Protein AF-A0A4P6YUU3-F1 (afdb_monomer_lite)

Organism: NCBI:txid2506420

Structure (mmCIF, N/CA/C/O backbone):
data_AF-A0A4P6YUU3-F1
#
_entry.id   AF-A0A4P6YUU3-F1
#
loop_
_atom_site.group_PDB
_atom_site.id
_atom_site.type_symbol
_atom_site.label_atom_id
_atom_site.label_alt_id
_atom_site.label_comp_id
_atom_site.label_asym_id
_atom_site.label_entity_id
_atom_site.label_seq_id
_atom_site.pdbx_PDB_ins_code
_atom_site.Cartn_x
_atom_site.Cartn_y
_atom_site.Cartn_z
_atom_site.occupancy
_atom_site.B_iso_or_equiv
_atom_site.auth_seq_id
_atom_site.auth_comp_id
_atom_site.auth_asym_id
_atom_site.auth_atom_id
_atom_site.pdbx_PDB_model_num
ATOM 1 N N . MET A 1 1 ? 3.273 17.933 2.620 1.00 50.94 1 MET A N 1
ATOM 2 C CA . MET A 1 1 ? 2.311 16.827 2.823 1.00 50.94 1 MET A CA 1
ATOM 3 C C . MET A 1 1 ? 2.339 15.931 1.600 1.00 50.94 1 MET A C 1
ATOM 5 O O . MET A 1 1 ? 2.070 16.410 0.505 1.00 50.94 1 MET A O 1
ATOM 9 N N . THR A 1 2 ? 2.716 14.667 1.759 1.00 64.69 2 THR A N 1
ATOM 10 C CA . THR A 1 2 ? 2.735 13.701 0.655 1.00 64.69 2 THR A CA 1
ATOM 11 C C . THR A 1 2 ? 1.295 13.408 0.234 1.00 64.69 2 THR A C 1
ATOM 13 O O . THR A 1 2 ? 0.519 12.908 1.044 1.00 64.69 2 THR A O 1
ATOM 16 N N . LYS A 1 3 ? 0.905 13.755 -1.000 1.00 85.56 3 LYS A N 1
ATOM 17 C CA . LYS A 1 3 ? -0.437 13.441 -1.514 1.00 85.56 3 LYS A CA 1
ATOM 18 C C . LYS A 1 3 ? -0.545 11.929 -1.716 1.00 85.56 3 LYS A C 1
ATOM 20 O O . LYS A 1 3 ? 0.109 11.381 -2.602 1.00 85.56 3 LYS A O 1
ATOM 25 N N . LEU A 1 4 ? -1.338 11.270 -0.876 1.00 92.81 4 LEU A N 1
ATOM 26 C CA . LEU A 1 4 ? -1.647 9.849 -1.002 1.00 92.81 4 LEU A CA 1
ATOM 27 C C . LEU A 1 4 ? -2.883 9.670 -1.874 1.00 92.81 4 LEU A C 1
ATOM 29 O O . LEU A 1 4 ? -3.860 10.402 -1.725 1.00 92.81 4 LEU A O 1
ATOM 33 N N . ARG A 1 5 ? -2.841 8.675 -2.756 1.00 94.94 5 ARG A N 1
ATOM 34 C CA . ARG A 1 5 ? -4.022 8.161 -3.443 1.00 94.94 5 ARG A CA 1
ATOM 35 C C . ARG A 1 5 ? -4.437 6.843 -2.827 1.00 94.94 5 ARG A C 1
ATOM 37 O O . ARG A 1 5 ? -3.592 6.053 -2.410 1.00 94.94 5 ARG A O 1
ATOM 44 N N . THR A 1 6 ? -5.737 6.618 -2.767 1.00 95.38 6 THR A N 1
ATOM 45 C CA . THR A 1 6 ? -6.300 5.361 -2.288 1.00 95.38 6 THR A CA 1
ATOM 46 C C . THR A 1 6 ? -5.933 4.232 -3.240 1.00 95.38 6 THR A C 1
ATOM 48 O O . THR A 1 6 ? -6.028 4.397 -4.455 1.00 95.38 6 THR A O 1
ATOM 51 N N . ILE A 1 7 ? -5.511 3.095 -2.693 1.00 95.94 7 ILE A N 1
ATOM 52 C CA . ILE A 1 7 ? -5.226 1.907 -3.501 1.00 95.94 7 ILE A CA 1
ATOM 53 C C . ILE A 1 7 ? -6.564 1.217 -3.826 1.00 95.94 7 ILE A C 1
ATOM 55 O O . ILE A 1 7 ? -7.307 0.925 -2.885 1.00 95.94 7 ILE A O 1
ATOM 59 N N . PRO A 1 8 ? -6.878 0.929 -5.104 1.00 94.62 8 PRO A N 1
ATOM 60 C CA . PRO A 1 8 ? -8.125 0.259 -5.474 1.00 94.62 8 PRO A CA 1
ATOM 61 C C . PRO A 1 8 ? -8.308 -1.100 -4.780 1.00 94.62 8 PRO A C 1
ATOM 63 O O . PRO A 1 8 ? -7.389 -1.923 -4.769 1.00 94.62 8 PRO A O 1
ATOM 66 N N . GLY A 1 9 ? -9.488 -1.343 -4.204 1.00 93.31 9 GLY A N 1
ATOM 67 C CA . GLY A 1 9 ? -9.813 -2.552 -3.430 1.00 93.31 9 GLY A CA 1
ATOM 68 C C . GLY A 1 9 ? -9.306 -2.540 -1.981 1.00 93.31 9 GLY A C 1
ATOM 69 O O . GLY A 1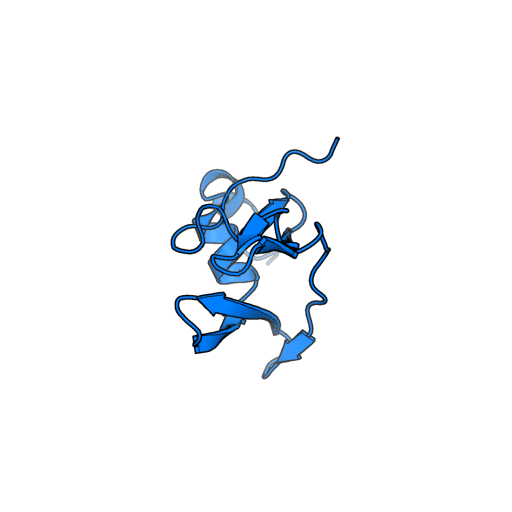 9 ? -9.374 -3.556 -1.284 1.00 93.31 9 GLY A O 1
ATOM 70 N N . PHE A 1 10 ? -8.767 -1.406 -1.535 1.00 94.25 10 PHE A N 1
ATOM 71 C CA . PHE A 1 10 ? -8.194 -1.177 -0.208 1.00 94.25 10 PHE A CA 1
ATOM 72 C C . PHE A 1 10 ? -8.638 0.168 0.387 1.00 94.25 10 PHE A C 1
ATOM 74 O O . PHE A 1 10 ? -7.943 0.760 1.227 1.00 94.25 10 PHE A O 1
ATOM 81 N N . GLU A 1 11 ? -9.795 0.656 -0.056 1.00 92.38 11 GLU A N 1
ATOM 82 C CA . GLU A 1 11 ? -10.345 1.955 0.288 1.00 92.38 11 GLU A CA 1
ATOM 83 C C . GLU A 1 11 ? -10.464 2.144 1.804 1.00 92.38 11 GLU A C 1
ATOM 85 O O . GLU A 1 11 ? -10.765 1.218 2.560 1.00 92.38 11 GLU A O 1
ATOM 90 N N . GLY A 1 12 ? -10.124 3.348 2.273 1.00 89.75 12 GLY A N 1
ATOM 91 C CA . GLY A 1 12 ? -10.129 3.691 3.699 1.00 89.75 12 GLY A CA 1
ATOM 92 C C . GLY A 1 12 ? -9.063 2.985 4.549 1.00 89.75 12 GLY A C 1
ATOM 93 O O . GLY A 1 12 ? -8.882 3.350 5.705 1.00 89.75 12 GLY A O 1
ATOM 94 N N . THR A 1 13 ? -8.318 2.018 3.998 1.00 92.69 13 THR A N 1
ATOM 95 C CA . THR A 1 13 ? -7.339 1.227 4.763 1.00 92.69 13 THR A CA 1
ATOM 96 C C . THR A 1 13 ? -5.900 1.508 4.340 1.00 92.69 13 THR A C 1
ATOM 98 O O . THR A 1 13 ? -5.010 1.605 5.192 1.00 92.69 13 THR A O 1
ATOM 101 N N . TYR A 1 14 ? -5.646 1.643 3.034 1.00 95.81 14 TYR A N 1
ATOM 102 C CA . TYR A 1 14 ? -4.304 1.882 2.505 1.00 95.81 14 TYR A CA 1
ATOM 103 C C . TYR A 1 14 ? -4.287 2.970 1.432 1.00 95.81 14 TYR A C 1
ATOM 105 O O . TYR A 1 14 ? -5.226 3.134 0.652 1.00 95.81 14 TYR A O 1
ATOM 113 N N . GLY A 1 15 ? -3.171 3.688 1.378 1.00 95.81 15 GLY A N 1
ATOM 114 C CA . GLY A 1 15 ? -2.867 4.663 0.341 1.00 95.81 15 GLY A CA 1
ATOM 115 C C . GLY A 1 15 ? -1.456 4.473 -0.198 1.00 95.81 15 GLY A C 1
ATOM 116 O O . GLY A 1 15 ? -0.609 3.852 0.442 1.00 95.81 15 GLY A O 1
ATOM 117 N N . MET A 1 16 ? -1.197 5.017 -1.378 1.00 95.69 16 MET A N 1
ATOM 118 C CA . MET A 1 16 ? 0.108 4.998 -2.025 1.00 95.69 16 MET A CA 1
ATOM 119 C C . MET A 1 16 ? 0.486 6.411 -2.467 1.00 95.69 16 MET A C 1
ATOM 121 O O . MET A 1 16 ? -0.377 7.198 -2.861 1.00 95.69 16 MET A O 1
ATOM 125 N N . ASN A 1 17 ? 1.771 6.751 -2.383 1.00 94.56 17 ASN A N 1
ATOM 126 C CA . ASN A 1 17 ? 2.287 8.004 -2.931 1.00 94.56 17 ASN A CA 1
ATOM 127 C C . ASN A 1 17 ? 2.829 7.819 -4.367 1.00 94.56 17 ASN A C 1
ATOM 129 O O . ASN A 1 17 ? 3.046 6.688 -4.803 1.00 94.56 17 ASN A O 1
ATOM 133 N N . PRO A 1 18 ? 3.114 8.911 -5.101 1.00 91.31 18 PRO A N 1
ATOM 134 C CA . PRO A 1 18 ? 3.693 8.825 -6.446 1.00 91.31 18 PRO A CA 1
ATOM 135 C C . PRO A 1 18 ? 5.093 8.188 -6.515 1.00 91.31 18 PRO A C 1
ATOM 137 O O . PRO A 1 18 ? 5.551 7.864 -7.604 1.00 91.31 18 PRO A O 1
ATOM 140 N N . ALA A 1 19 ? 5.775 7.996 -5.379 1.00 90.06 19 ALA A N 1
ATOM 141 C CA . ALA A 1 19 ? 7.050 7.278 -5.308 1.00 90.06 19 ALA A CA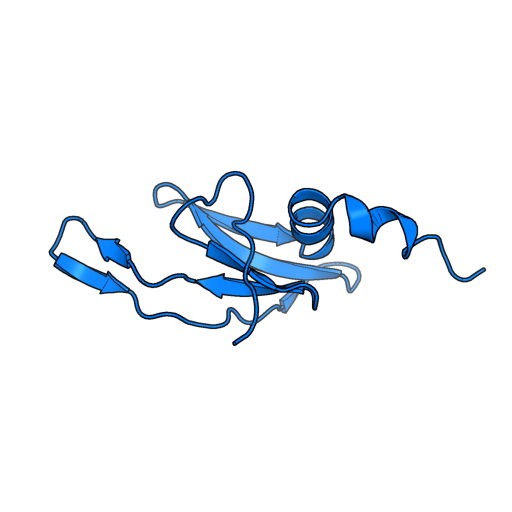 1
ATOM 142 C C . ALA A 1 19 ? 6.873 5.748 -5.193 1.00 90.06 19 ALA A C 1
ATOM 144 O O . ALA A 1 19 ? 7.857 5.013 -5.177 1.00 90.06 19 ALA A O 1
ATOM 145 N N . GLY A 1 20 ? 5.632 5.252 -5.108 1.00 90.50 20 GLY A N 1
ATOM 146 C CA . GLY A 1 20 ? 5.326 3.826 -4.973 1.00 90.50 20 GLY A CA 1
ATOM 147 C C . GLY A 1 20 ? 5.407 3.293 -3.542 1.00 90.50 20 GLY A C 1
ATOM 148 O O . GLY A 1 20 ? 5.298 2.083 -3.328 1.00 90.50 20 GLY A O 1
ATOM 149 N N . GLU A 1 21 ? 5.562 4.168 -2.549 1.00 93.50 21 GLU A N 1
ATOM 150 C CA . GLU A 1 21 ? 5.515 3.788 -1.141 1.00 93.50 21 GLU A CA 1
ATOM 151 C C . GLU A 1 21 ? 4.065 3.604 -0.694 1.00 93.50 21 GLU A C 1
ATOM 153 O O . GLU A 1 21 ? 3.186 4.415 -1.007 1.00 93.50 21 GLU A O 1
ATOM 158 N N . VAL A 1 22 ? 3.820 2.544 0.076 1.00 95.94 22 VAL A N 1
ATOM 159 C CA . VAL A 1 22 ? 2.488 2.197 0.574 1.00 95.94 22 VAL A CA 1
ATOM 160 C C . VAL A 1 22 ? 2.366 2.548 2.041 1.00 95.94 22 VAL A C 1
ATOM 162 O O . VAL A 1 22 ? 3.223 2.213 2.856 1.00 95.94 22 VAL A O 1
ATOM 165 N N . PHE A 1 23 ? 1.245 3.157 2.392 1.00 95.88 23 PHE A N 1
ATOM 166 C CA . PHE A 1 23 ? 0.923 3.592 3.733 1.00 95.88 23 PHE A CA 1
ATOM 167 C C . PHE A 1 23 ? -0.373 2.938 4.186 1.00 95.88 23 PHE A C 1
ATOM 169 O O . PHE A 1 23 ? -1.349 2.858 3.443 1.00 95.88 23 PHE A O 1
ATOM 176 N N . ARG A 1 24 ? -0.396 2.489 5.436 1.00 93.94 24 ARG A N 1
ATOM 177 C CA . ARG A 1 24 ? -1.637 2.256 6.166 1.00 93.94 24 ARG A CA 1
ATOM 178 C C . ARG A 1 24 ? -2.195 3.608 6.590 1.00 93.94 24 ARG A C 1
ATOM 180 O O . ARG A 1 24 ? -1.452 4.406 7.163 1.00 93.94 24 ARG A O 1
ATOM 187 N N . LEU A 1 25 ? -3.473 3.831 6.316 1.00 93.00 25 LEU A N 1
ATOM 188 C CA . LEU A 1 25 ? -4.196 5.022 6.745 1.00 93.00 25 LEU A CA 1
ATOM 189 C C . LEU A 1 25 ? -4.615 4.891 8.210 1.00 93.00 25 LEU A C 1
ATOM 191 O O . LEU A 1 25 ? -4.695 3.784 8.747 1.00 93.00 25 LEU A O 1
ATOM 195 N N . GLU A 1 26 ? -4.837 6.029 8.860 1.00 90.94 26 GLU A N 1
ATOM 196 C CA . GLU A 1 26 ? -5.398 6.017 10.204 1.00 90.94 26 GLU A CA 1
ATOM 197 C C . GLU A 1 26 ? -6.862 5.574 10.150 1.00 90.94 26 GLU A C 1
ATOM 199 O O . GLU A 1 26 ? -7.638 6.081 9.342 1.00 90.94 26 GLU A O 1
ATOM 204 N N . SER A 1 27 ? -7.227 4.595 10.974 1.00 86.38 27 SER A N 1
ATOM 205 C CA . SER A 1 27 ? -8.588 4.061 11.027 1.00 86.38 27 SER A CA 1
ATOM 206 C C . SER A 1 27 ? -8.916 3.596 12.440 1.00 86.38 27 SER A C 1
ATOM 208 O O . SER A 1 27 ? -8.041 3.085 13.139 1.00 86.38 27 SER A O 1
ATOM 210 N N . VAL A 1 28 ? -10.177 3.690 12.841 1.00 85.06 28 VAL A N 1
ATOM 211 C CA . VAL A 1 28 ? -10.670 3.084 14.085 1.00 85.06 28 VAL A CA 1
ATOM 212 C C . VAL A 1 28 ? -11.339 1.762 13.723 1.00 85.06 28 VAL A C 1
ATOM 214 O O . VAL A 1 28 ? -12.120 1.721 12.775 1.00 85.06 28 VAL A O 1
ATOM 217 N N . ASP A 1 29 ? -10.971 0.670 14.393 1.00 79.88 29 ASP A N 1
ATOM 218 C CA . ASP A 1 29 ? -11.663 -0.607 14.203 1.00 79.88 29 ASP A CA 1
ATOM 219 C C . ASP A 1 29 ? -12.992 -0.662 14.976 1.00 79.88 29 ASP A C 1
ATOM 221 O O . ASP A 1 29 ? -13.297 0.209 15.787 1.00 79.88 29 ASP A O 1
ATOM 225 N N . GLU A 1 30 ? -13.802 -1.689 14.717 1.00 79.69 30 GLU A N 1
ATOM 226 C CA . GLU A 1 30 ? -15.117 -1.873 15.356 1.00 79.69 30 GLU A CA 1
ATOM 227 C C . GLU A 1 30 ? -15.029 -2.017 16.886 1.00 79.69 30 GLU A C 1
ATOM 229 O O . GLU A 1 30 ? -16.004 -1.782 17.593 1.00 79.69 30 GLU A O 1
ATOM 234 N N . SER A 1 31 ? -13.852 -2.373 17.406 1.00 84.50 31 SER A N 1
ATOM 235 C CA . SER A 1 31 ? -13.560 -2.472 18.838 1.00 84.50 31 SER A CA 1
ATOM 236 C C . SER A 1 31 ? -13.027 -1.165 19.440 1.00 84.50 31 SER A C 1
ATOM 238 O O . SER A 1 31 ? -12.710 -1.128 20.626 1.00 84.50 31 SER A O 1
ATOM 240 N N . GLY A 1 32 ? -12.926 -0.091 18.651 1.00 86.00 32 GLY A N 1
ATOM 241 C CA . GLY A 1 32 ? -12.461 1.222 19.095 1.00 86.00 32 GLY A CA 1
ATOM 242 C C . GLY A 1 32 ? -10.938 1.387 19.118 1.00 86.00 32 GLY A C 1
ATOM 243 O O . GLY A 1 32 ? -10.443 2.413 19.587 1.00 86.00 32 GLY A O 1
ATOM 244 N N . HIS A 1 33 ? -10.161 0.427 18.609 1.00 84.56 33 HIS A N 1
ATOM 245 C CA . HIS A 1 33 ? -8.712 0.575 18.532 1.00 84.56 33 HIS A CA 1
ATOM 246 C C . HIS A 1 33 ? -8.303 1.445 17.345 1.00 84.56 33 HIS A C 1
ATOM 248 O O . HIS A 1 33 ? -8.633 1.183 16.184 1.00 84.56 33 HIS A O 1
ATOM 254 N N . VAL A 1 34 ? -7.477 2.448 17.638 1.00 87.31 34 VAL A N 1
ATOM 255 C CA . VAL A 1 34 ? -6.893 3.330 16.628 1.00 87.31 34 VAL A CA 1
ATOM 256 C C . VAL A 1 34 ? -5.710 2.638 15.957 1.00 87.31 34 VAL A C 1
ATOM 258 O O . VAL A 1 34 ? -4.654 2.404 16.553 1.00 87.31 34 VAL A O 1
ATOM 261 N N . ARG A 1 35 ? -5.854 2.346 14.668 1.00 84.94 35 ARG A N 1
ATOM 262 C CA . ARG A 1 35 ? -4.740 1.972 13.802 1.00 84.94 35 ARG A CA 1
ATOM 263 C C . ARG A 1 35 ? -4.056 3.238 13.336 1.00 84.94 35 ARG A C 1
ATOM 265 O O . ARG A 1 35 ? -4.635 4.001 12.581 1.00 84.94 35 ARG A O 1
ATOM 272 N N . LYS A 1 36 ? -2.809 3.429 13.753 1.00 88.12 36 LYS A N 1
ATOM 273 C CA . LYS A 1 36 ? -2.019 4.600 13.367 1.00 88.12 36 LYS A CA 1
ATOM 274 C C . LYS A 1 36 ? -1.589 4.542 11.905 1.00 88.12 36 LYS A C 1
ATOM 276 O O . LYS A 1 36 ? -1.294 3.465 11.370 1.00 88.12 36 LYS A O 1
ATOM 281 N N . PHE A 1 37 ? -1.453 5.728 11.321 1.00 91.94 37 PHE A N 1
ATOM 282 C CA . PHE A 1 37 ? -0.784 5.922 10.044 1.00 91.94 37 PHE A CA 1
ATOM 283 C C . PHE A 1 37 ? 0.627 5.316 10.064 1.00 91.94 37 PHE A C 1
ATOM 285 O O . PHE A 1 37 ? 1.393 5.534 11.007 1.00 91.94 37 PHE A O 1
ATOM 292 N N . LYS A 1 38 ? 0.985 4.531 9.042 1.00 93.25 38 LYS A N 1
ATOM 293 C CA . LYS A 1 38 ? 2.290 3.853 8.994 1.00 93.25 38 LYS A CA 1
ATOM 294 C C . LYS A 1 38 ? 2.729 3.539 7.569 1.00 93.25 38 LYS A C 1
ATOM 296 O O . LYS A 1 38 ? 1.984 2.901 6.833 1.00 93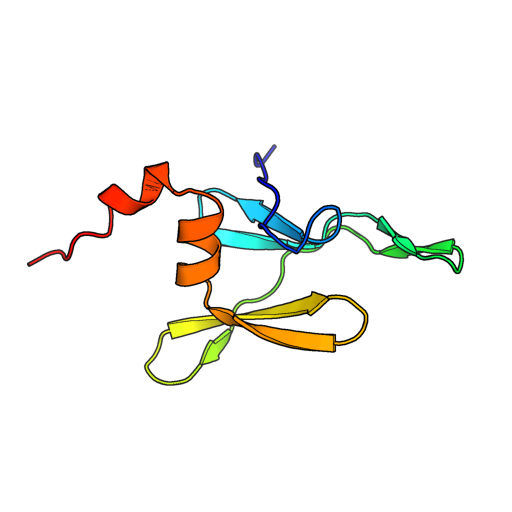.25 38 LYS A O 1
ATOM 301 N N . SER A 1 39 ? 3.974 3.874 7.227 1.00 93.62 39 SER A N 1
ATOM 302 C CA . SER A 1 39 ? 4.622 3.361 6.012 1.00 93.62 39 SER A CA 1
ATOM 303 C C . SER A 1 39 ? 4.873 1.854 6.125 1.00 93.62 39 SER A C 1
ATOM 305 O O . SER A 1 39 ? 5.369 1.355 7.144 1.00 93.62 39 SER A O 1
ATOM 307 N N . LEU A 1 40 ? 4.489 1.108 5.094 1.00 93.94 40 LEU A N 1
ATOM 308 C CA . LEU A 1 40 ? 4.669 -0.333 5.021 1.00 93.94 40 LEU A CA 1
ATOM 309 C C . LEU A 1 40 ? 5.979 -0.659 4.315 1.00 93.94 40 LEU A C 1
ATOM 311 O O . LEU A 1 40 ? 6.233 -0.234 3.191 1.00 93.94 40 LEU A O 1
ATOM 315 N N . ARG A 1 41 ? 6.796 -1.487 4.969 1.00 92.69 41 ARG A N 1
ATOM 316 C CA . ARG A 1 41 ? 8.059 -1.947 4.400 1.00 92.69 41 ARG A CA 1
ATOM 317 C C . ARG A 1 41 ? 7.794 -2.909 3.245 1.00 92.69 41 ARG A C 1
ATOM 319 O O . ARG A 1 41 ? 7.166 -3.953 3.435 1.00 92.69 41 ARG A O 1
ATOM 326 N N . ALA A 1 42 ? 8.323 -2.563 2.079 1.00 92.56 42 ALA A N 1
ATOM 327 C CA . ALA A 1 42 ? 8.399 -3.462 0.944 1.00 92.56 42 ALA A CA 1
ATOM 328 C C . ALA A 1 42 ? 9.470 -4.534 1.175 1.00 92.56 42 ALA A C 1
ATOM 330 O O . ALA A 1 42 ? 10.510 -4.281 1.789 1.00 92.56 42 ALA A O 1
ATOM 331 N N . THR A 1 43 ? 9.227 -5.727 0.655 1.00 92.75 43 THR A N 1
ATOM 332 C CA . THR A 1 43 ? 10.181 -6.834 0.666 1.00 92.75 43 THR A CA 1
ATOM 333 C C . THR A 1 43 ? 10.411 -7.321 -0.751 1.00 92.75 43 THR A C 1
ATOM 335 O O . THR A 1 43 ? 9.465 -7.424 -1.535 1.00 92.75 43 THR A O 1
ATOM 338 N N . VAL A 1 44 ? 11.658 -7.655 -1.069 1.00 90.62 44 VAL A N 1
ATOM 339 C CA . VAL A 1 44 ? 11.990 -8.348 -2.314 1.00 90.62 44 VAL A CA 1
ATOM 340 C C . VAL A 1 44 ? 11.417 -9.761 -2.243 1.00 90.62 44 VAL A C 1
ATOM 342 O O . VAL A 1 44 ? 11.598 -10.454 -1.243 1.00 90.62 44 VAL A O 1
ATOM 345 N N . HIS A 1 45 ? 10.705 -10.183 -3.284 1.00 85.44 45 HIS A N 1
ATOM 346 C CA . HIS A 1 45 ? 10.134 -11.521 -3.371 1.00 85.44 45 HIS A CA 1
ATOM 347 C C . HIS A 1 45 ? 10.270 -12.083 -4.790 1.00 85.44 45 HIS A C 1
ATOM 349 O O . HIS A 1 45 ? 10.069 -11.381 -5.785 1.00 85.44 45 HIS A O 1
ATOM 355 N N . GLY A 1 46 ? 10.594 -13.374 -4.890 1.00 76.62 46 GLY A N 1
ATOM 356 C CA . GLY A 1 46 ? 10.843 -14.039 -6.169 1.00 76.62 46 GLY A CA 1
ATOM 357 C C . GLY A 1 46 ? 12.010 -13.405 -6.938 1.00 76.62 46 GLY A C 1
ATOM 358 O O . GLY A 1 46 ? 13.072 -13.161 -6.375 1.00 76.62 46 GLY A O 1
ATOM 359 N N . ARG A 1 47 ? 11.802 -13.127 -8.232 1.00 82.56 47 ARG A N 1
ATOM 360 C CA . ARG A 1 47 ? 12.799 -12.637 -9.211 1.00 82.56 47 ARG A CA 1
ATOM 361 C C . ARG A 1 47 ? 13.221 -11.165 -9.022 1.00 82.56 47 ARG A C 1
ATOM 363 O O . ARG A 1 47 ? 13.300 -10.421 -9.990 1.00 82.56 47 ARG A O 1
ATOM 370 N N . GLY A 1 48 ? 13.430 -10.715 -7.787 1.00 87.19 48 GLY A N 1
ATOM 371 C CA . GLY A 1 48 ? 13.886 -9.347 -7.499 1.00 87.19 48 GLY A CA 1
ATOM 372 C C . GLY A 1 48 ? 12.787 -8.276 -7.464 1.00 87.19 48 GLY A C 1
ATOM 373 O O . GLY A 1 48 ? 13.079 -7.106 -7.238 1.00 87.19 48 GLY A O 1
ATOM 374 N N . TYR A 1 49 ? 11.517 -8.646 -7.643 1.00 88.25 49 TYR A N 1
ATOM 375 C CA . TYR A 1 49 ? 10.409 -7.691 -7.595 1.00 88.25 49 TYR A CA 1
ATOM 376 C C . TYR A 1 49 ? 10.030 -7.332 -6.155 1.00 88.25 49 TYR A C 1
ATOM 378 O O . TYR A 1 49 ? 10.086 -8.168 -5.251 1.00 88.25 49 TYR A O 1
ATOM 386 N N . LEU A 1 50 ? 9.590 -6.090 -5.949 1.00 93.12 50 LEU A N 1
ATOM 387 C CA . LEU A 1 50 ? 9.126 -5.611 -4.651 1.00 93.12 50 LEU A CA 1
ATOM 388 C C . LEU A 1 50 ? 7.647 -5.931 -4.424 1.00 93.12 50 LEU A C 1
ATOM 390 O O . LEU A 1 50 ? 6.791 -5.692 -5.281 1.00 93.12 50 LEU A O 1
ATOM 394 N N . TYR A 1 51 ? 7.358 -6.427 -3.226 1.00 94.75 51 TYR A N 1
ATOM 395 C CA . TYR A 1 51 ? 6.019 -6.748 -2.756 1.00 94.75 51 TYR A CA 1
ATOM 396 C C . TYR A 1 51 ? 5.755 -6.105 -1.400 1.00 94.75 51 TYR A C 1
ATOM 398 O O . TYR A 1 51 ? 6.670 -5.865 -0.613 1.00 94.75 51 TYR A O 1
ATOM 406 N N . VAL A 1 52 ? 4.480 -5.881 -1.106 1.00 95.56 52 VAL A N 1
ATOM 407 C CA . VAL A 1 52 ? 4.004 -5.428 0.201 1.00 95.56 52 VAL A CA 1
ATOM 408 C C . VAL A 1 52 ? 2.904 -6.357 0.698 1.00 95.56 52 VAL A C 1
ATOM 410 O O . VAL A 1 52 ? 2.097 -6.871 -0.078 1.00 95.56 52 VAL A O 1
ATOM 413 N N . ARG A 1 53 ? 2.871 -6.605 2.008 1.00 95.50 53 ARG A N 1
ATOM 414 C CA . ARG A 1 53 ? 1.822 -7.417 2.6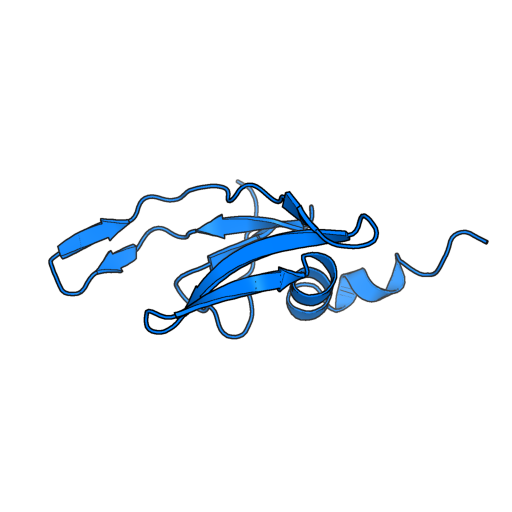28 1.00 95.50 53 ARG A CA 1
ATOM 415 C C . ARG A 1 53 ? 0.659 -6.518 3.042 1.00 95.50 53 ARG A C 1
ATOM 417 O O . ARG A 1 53 ? 0.806 -5.717 3.964 1.00 95.50 53 ARG A O 1
ATOM 424 N N . LEU A 1 54 ? -0.490 -6.687 2.393 1.00 94.69 54 LEU A N 1
ATOM 425 C CA . LEU A 1 54 ? -1.728 -5.971 2.710 1.00 94.69 54 LEU A CA 1
ATOM 426 C C . LEU A 1 54 ? -2.756 -6.931 3.303 1.00 94.69 54 LEU A C 1
ATOM 428 O O . LEU A 1 54 ? -2.704 -8.142 3.079 1.00 94.69 54 LEU A O 1
ATOM 432 N N . SER A 1 55 ? -3.679 -6.377 4.084 1.00 91.62 55 SER A N 1
ATOM 433 C CA . SER A 1 55 ? -4.771 -7.119 4.712 1.00 91.62 55 SER A CA 1
ATOM 434 C C . SER A 1 55 ? -6.102 -6.543 4.267 1.00 91.62 55 SER A C 1
ATOM 436 O O . SER A 1 55 ? -6.319 -5.356 4.480 1.00 91.62 55 SER A O 1
ATOM 438 N N . VAL A 1 56 ? -6.990 -7.377 3.740 1.00 86.38 56 VAL A N 1
ATOM 439 C CA . VAL A 1 56 ? -8.373 -7.014 3.402 1.00 86.38 56 VAL A CA 1
ATOM 440 C C . VAL A 1 56 ? -9.296 -8.094 3.956 1.00 86.38 56 VAL A C 1
ATOM 442 O O . VAL A 1 56 ? -8.977 -9.277 3.845 1.00 86.38 56 VAL A O 1
ATOM 445 N N . ASN A 1 57 ? -10.378 -7.701 4.633 1.00 84.19 57 ASN A N 1
ATOM 446 C CA . ASN A 1 57 ? -11.357 -8.616 5.243 1.00 84.19 57 ASN A CA 1
ATOM 447 C C . ASN A 1 57 ? -10.717 -9.726 6.100 1.00 84.19 57 ASN A C 1
A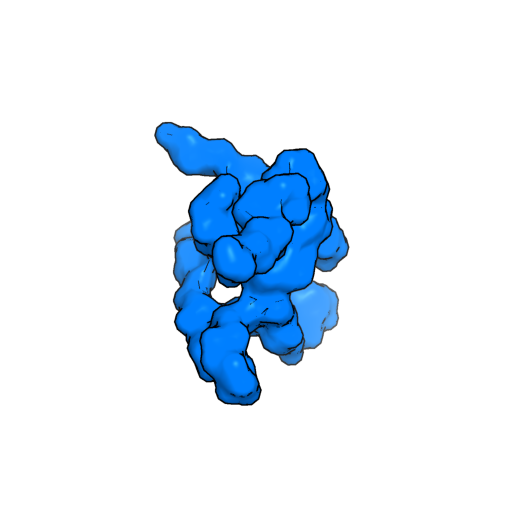TOM 449 O O . ASN A 1 57 ? -11.006 -10.907 5.944 1.00 84.19 57 ASN A O 1
ATOM 453 N N . GLY A 1 58 ? -9.751 -9.359 6.950 1.00 85.62 58 GLY A N 1
ATOM 454 C CA . GLY A 1 58 ? -9.021 -10.304 7.809 1.00 85.62 58 GLY A CA 1
ATOM 455 C C . GLY A 1 58 ? -7.968 -11.170 7.099 1.00 85.62 58 GLY A C 1
ATOM 456 O O . GLY A 1 58 ? -7.102 -11.739 7.760 1.00 85.62 58 GLY A O 1
ATOM 457 N N . VAL A 1 59 ? -7.952 -11.210 5.764 1.00 89.81 59 VAL A N 1
ATOM 458 C CA . VAL A 1 59 ? -7.006 -12.014 4.983 1.00 89.81 59 VAL A CA 1
ATOM 459 C C . VAL A 1 59 ? -5.778 -11.188 4.616 1.00 89.81 59 VAL A C 1
ATOM 461 O O . VAL A 1 59 ? -5.882 -10.111 4.028 1.00 89.81 59 VAL A O 1
ATOM 464 N N . ARG A 1 60 ? -4.586 -11.709 4.930 1.00 93.38 60 ARG A N 1
ATOM 465 C CA . ARG A 1 60 ? -3.298 -11.089 4.586 1.00 93.38 60 ARG A CA 1
ATOM 466 C C . ARG A 1 60 ? -2.681 -11.758 3.364 1.00 93.38 60 ARG A C 1
ATOM 468 O O . ARG A 1 60 ? -2.469 -12.966 3.372 1.00 93.38 60 ARG A O 1
ATOM 475 N N . LYS A 1 61 ? -2.335 -10.970 2.344 1.00 94.00 61 LYS A N 1
ATOM 476 C CA . LYS A 1 61 ? -1.676 -11.441 1.112 1.00 94.00 61 LYS A CA 1
ATOM 477 C C . LYS A 1 61 ? -0.543 -10.503 0.697 1.00 94.00 61 LYS A C 1
ATOM 479 O O . LYS A 1 61 ? -0.503 -9.345 1.112 1.00 94.00 61 LYS A O 1
ATOM 484 N N . MET A 1 62 ? 0.404 -11.025 -0.082 1.00 94.25 62 MET A N 1
ATOM 485 C CA . MET A 1 62 ? 1.465 -10.226 -0.700 1.00 94.25 62 MET A CA 1
ATOM 486 C C . MET A 1 62 ? 0.995 -9.709 -2.058 1.00 94.25 62 MET A C 1
ATOM 488 O O . MET A 1 62 ? 0.479 -10.478 -2.862 1.00 94.25 62 MET A O 1
ATOM 492 N N . TYR A 1 63 ? 1.205 -8.420 -2.304 1.00 94.56 63 TYR A N 1
ATOM 493 C CA . TYR A 1 63 ? 0.828 -7.733 -3.535 1.00 94.56 63 TYR A CA 1
ATOM 494 C C . TYR A 1 63 ? 2.059 -7.091 -4.164 1.00 94.56 63 TYR A C 1
ATOM 496 O O . TYR A 1 63 ? 2.895 -6.525 -3.458 1.00 94.56 63 TYR A O 1
ATOM 504 N N . SER A 1 64 ? 2.179 -7.204 -5.487 1.00 93.81 64 SER A N 1
ATOM 505 C CA . SER A 1 64 ? 3.265 -6.574 -6.239 1.00 93.81 64 SER A CA 1
ATOM 506 C C . SER A 1 64 ? 3.122 -5.057 -6.172 1.00 93.81 64 SER A C 1
ATOM 508 O O . SER A 1 64 ? 2.068 -4.531 -6.531 1.00 93.81 64 SER A O 1
ATOM 510 N N . LEU A 1 65 ? 4.181 -4.347 -5.770 1.00 94.06 65 LEU A N 1
ATOM 511 C CA . LEU A 1 65 ? 4.152 -2.881 -5.747 1.00 94.06 65 LEU A CA 1
ATOM 512 C C . LEU A 1 65 ? 3.933 -2.290 -7.136 1.00 94.06 65 LEU A C 1
ATOM 514 O O . LEU A 1 65 ? 3.196 -1.323 -7.270 1.00 94.06 65 LEU A O 1
ATOM 518 N N . ASN A 1 66 ? 4.512 -2.899 -8.171 1.00 91.38 66 ASN A N 1
ATOM 519 C CA . ASN A 1 66 ? 4.347 -2.439 -9.548 1.00 91.38 66 ASN A CA 1
ATOM 520 C C . ASN A 1 66 ? 2.879 -2.538 -9.999 1.00 91.38 66 ASN A C 1
ATOM 522 O O . ASN A 1 66 ? 2.340 -1.600 -10.578 1.00 91.38 66 ASN A O 1
ATOM 526 N N . ALA A 1 67 ? 2.204 -3.647 -9.676 1.00 92.69 67 ALA A N 1
ATOM 527 C CA . ALA A 1 67 ? 0.787 -3.811 -9.996 1.00 92.69 67 ALA A CA 1
ATOM 528 C C . ALA A 1 67 ? -0.082 -2.775 -9.267 1.00 92.69 67 ALA A C 1
ATOM 530 O O . ALA A 1 67 ? -0.889 -2.100 -9.903 1.00 92.69 67 ALA A O 1
ATOM 531 N N . LEU A 1 68 ? 0.134 -2.600 -7.958 1.00 94.81 68 LEU A N 1
ATOM 532 C CA . LEU A 1 68 ? -0.588 -1.604 -7.161 1.00 94.81 68 LEU A CA 1
ATOM 533 C C . LEU A 1 68 ? -0.342 -0.178 -7.669 1.00 94.81 68 LEU A C 1
ATOM 535 O O . LEU A 1 68 ? -1.277 0.616 -7.755 1.00 94.81 68 LEU A O 1
ATOM 539 N N . PHE A 1 69 ? 0.897 0.139 -8.049 1.00 94.19 69 PHE A N 1
ATOM 540 C CA . PHE A 1 69 ? 1.259 1.448 -8.580 1.00 94.19 69 PHE A CA 1
ATOM 541 C C . PHE A 1 69 ? 0.534 1.740 -9.891 1.00 94.19 69 PHE A C 1
ATOM 543 O O . PHE A 1 69 ? -0.122 2.767 -9.999 1.00 94.19 69 PHE A O 1
ATOM 550 N N . ARG A 1 70 ? 0.558 0.810 -10.853 1.00 92.81 70 ARG A N 1
ATOM 551 C CA . ARG A 1 70 ? -0.148 0.969 -12.137 1.00 92.81 70 ARG A CA 1
ATOM 552 C C . ARG A 1 70 ? -1.659 1.125 -11.968 1.00 92.81 70 ARG A C 1
ATOM 554 O O . ARG A 1 70 ? -2.276 1.854 -12.732 1.00 92.81 70 ARG A O 1
ATOM 561 N N . GLN A 1 71 ? -2.245 0.452 -10.979 1.00 94.19 71 GLN A N 1
ATOM 562 C CA . GLN A 1 71 ? -3.669 0.584 -10.662 1.00 94.19 71 GLN A CA 1
ATOM 563 C C . GLN A 1 71 ? -4.001 1.932 -10.011 1.00 94.19 71 GLN A C 1
ATOM 565 O O . GLN A 1 71 ? -5.052 2.501 -10.280 1.00 94.19 71 GLN A O 1
ATOM 570 N N . THR A 1 72 ? -3.110 2.446 -9.161 1.00 94.31 72 THR A N 1
ATOM 571 C CA . THR A 1 72 ? -3.334 3.687 -8.396 1.00 94.31 72 THR A CA 1
ATOM 572 C C . THR A 1 72 ? -2.966 4.949 -9.194 1.00 94.31 72 THR A C 1
ATOM 574 O O . THR A 1 72 ? -3.542 6.023 -9.001 1.00 94.31 72 THR A O 1
ATOM 577 N N . PHE A 1 73 ? -2.002 4.815 -10.102 1.00 91.69 73 PHE A N 1
ATOM 578 C CA . PHE A 1 73 ? -1.416 5.874 -10.918 1.00 91.69 73 PHE A CA 1
ATOM 579 C C . PHE A 1 73 ? -1.354 5.438 -12.394 1.00 91.69 73 PHE A C 1
ATOM 581 O O . PHE A 1 73 ? -0.260 5.302 -12.956 1.00 91.69 73 PHE A O 1
ATOM 588 N N . PRO A 1 74 ? -2.503 5.175 -13.045 1.00 87.62 74 PRO A N 1
ATOM 589 C CA . PRO A 1 74 ? -2.535 4.726 -14.437 1.00 87.62 74 PRO A CA 1
ATOM 590 C C . PRO A 1 74 ? -1.893 5.734 -15.399 1.00 87.62 74 PRO A C 1
ATOM 592 O O . PRO A 1 74 ? -1.336 5.334 -16.416 1.00 87.62 74 PRO A O 1
ATOM 595 N N . GLU A 1 75 ? -1.878 7.024 -15.069 1.00 85.31 75 GLU A N 1
ATOM 596 C CA . GLU A 1 75 ? -1.224 8.070 -15.860 1.00 85.31 75 GLU A CA 1
ATOM 597 C C . GLU A 1 75 ? 0.312 8.011 -15.814 1.00 85.31 75 GLU A C 1
ATOM 599 O O . GLU A 1 75 ? 0.975 8.528 -16.706 1.00 85.31 75 GLU A O 1
ATOM 604 N N . HIS A 1 76 ? 0.887 7.351 -14.803 1.00 76.25 76 HIS A N 1
ATOM 605 C CA . HIS A 1 76 ? 2.331 7.131 -14.684 1.00 76.25 76 HIS A CA 1
ATOM 606 C C . HIS A 1 76 ? 2.791 5.843 -15.395 1.00 76.25 76 HIS A C 1
ATOM 608 O O . HIS A 1 76 ? 3.986 5.544 -15.435 1.00 76.25 76 HIS A O 1
ATOM 614 N N . SER A 1 77 ? 1.861 5.071 -15.974 1.00 60.41 77 SER A N 1
ATOM 615 C CA . SER A 1 77 ? 2.157 3.807 -16.664 1.00 60.41 77 SER A CA 1
ATOM 616 C C . SER A 1 77 ? 2.946 3.983 -17.968 1.00 60.41 77 SER A C 1
ATOM 618 O O . SER A 1 77 ? 3.619 3.048 -18.402 1.00 60.41 77 SER A O 1
ATOM 620 N N . SER A 1 78 ? 2.943 5.185 -18.547 1.00 51.59 78 SER A N 1
ATOM 621 C CA . SER A 1 78 ? 3.650 5.543 -19.781 1.00 51.59 78 SER A CA 1
ATOM 622 C C . SER A 1 78 ? 5.149 5.834 -19.604 1.00 51.59 78 SER A C 1
ATOM 624 O O . SER A 1 78 ? 5.836 6.018 -20.603 1.00 51.59 78 SER A O 1
ATOM 626 N N . LEU A 1 79 ? 5.693 5.824 -18.377 1.00 48.88 79 LEU A N 1
ATOM 627 C CA . LEU A 1 79 ? 7.118 6.117 -18.109 1.00 48.88 79 LEU A CA 1
ATOM 628 C C . LEU A 1 79 ? 7.975 4.891 -17.750 1.00 48.88 79 LEU A C 1
ATOM 630 O O . LEU A 1 79 ? 9.181 5.017 -17.569 1.00 48.88 79 LEU A O 1
ATOM 634 N N . LEU A 1 80 ? 7.378 3.698 -17.665 1.00 49.72 80 LEU A N 1
ATOM 635 C CA . LEU A 1 80 ? 8.099 2.435 -17.432 1.0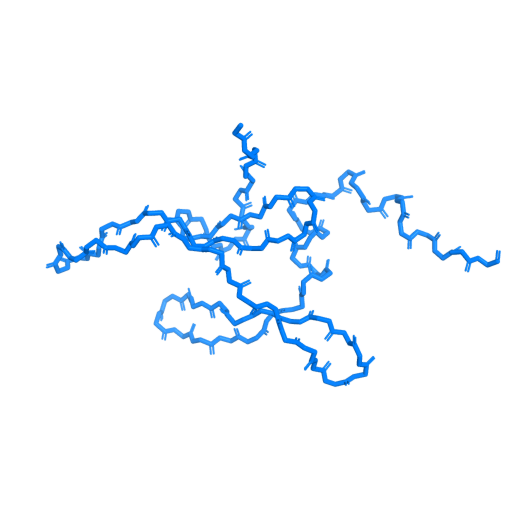0 49.72 80 LEU A CA 1
ATOM 636 C C . LEU A 1 80 ? 8.175 1.573 -18.702 1.00 49.72 80 LEU A C 1
ATOM 638 O O . LEU A 1 80 ? 8.282 0.345 -18.628 1.00 49.72 80 LEU A O 1
ATOM 642 N N . GLY A 1 81 ? 8.105 2.219 -19.870 1.00 41.69 81 GLY A N 1
ATOM 643 C CA . GLY A 1 81 ? 8.573 1.649 -21.124 1.00 41.69 81 GLY A CA 1
ATOM 644 C C . GLY A 1 81 ? 10.090 1.534 -21.056 1.00 41.69 81 GLY A C 1
ATOM 645 O O . GLY A 1 81 ? 10.782 2.537 -21.148 1.00 41.69 81 GLY A O 1
ATOM 646 N N . VAL A 1 82 ? 10.547 0.313 -20.779 1.00 41.47 82 VAL A N 1
ATOM 647 C CA . VAL A 1 82 ? 11.866 -0.261 -21.072 1.00 41.47 82 VAL A CA 1
ATOM 648 C C . VAL A 1 82 ? 12.871 0.763 -21.609 1.00 41.47 82 VAL A C 1
ATOM 650 O O . VAL A 1 82 ? 12.821 1.125 -22.781 1.00 41.47 82 VAL A O 1
ATOM 653 N N . ALA A 1 83 ? 13.812 1.185 -20.759 1.00 40.75 83 ALA A N 1
ATOM 654 C CA . ALA A 1 83 ? 15.110 1.607 -21.264 1.00 40.75 83 ALA A CA 1
ATOM 655 C C . ALA A 1 83 ? 15.681 0.412 -22.045 1.00 40.75 83 ALA A C 1
ATOM 657 O O . ALA A 1 83 ? 16.016 -0.613 -21.443 1.00 40.75 83 ALA A O 1
ATOM 658 N N . ALA A 1 84 ? 15.650 0.522 -23.371 1.00 37.97 84 ALA A N 1
ATOM 659 C CA . ALA A 1 84 ? 16.398 -0.299 -24.311 1.00 37.97 84 ALA A CA 1
ATOM 660 C C . ALA A 1 84 ? 17.631 0.495 -24.745 1.00 37.97 84 ALA A C 1
ATOM 662 O O . ALA A 1 84 ? 17.489 1.730 -24.913 1.00 37.97 84 ALA A O 1
#

Secondary structure (DSSP, 8-state):
---PEEPTT-TTTEEE-TTS-EEEPPEE-TTS-EE--EEEPPEEETTTEEEEEEEETTEEEEEEHHHHHHHH-GGGGGG-S---

pLDDT: mean 85.78, std 14.58, range [37.97, 95.94]

Radius of gyration: 13.88 Å; chains: 1; bounding box: 32×31×43 Å

Sequence (84 aa):
MTKLRTIPGFEGTYGMNPAGEVFRLESVDESGHVRKFKSLRATVHGRGYLYVRLSVNGVRKMYSLNALFRQTFPEHSSLLGVAA

Foldseek 3Di:
DFDWFQQPPQPPAWTAGLVLWIWGDWDADPVRDTDDIDTFDWDQDDPRFTWTWDDDPNDIDIDTSVVRNCRRCVVCVVVPPDPD